Protein AF-A0A6V7JVY5-F1 (afdb_monomer_lite)

pLDDT: mean 77.82, std 15.5, range [46.91, 96.38]

Organism: NCBI:txid1563983

Sequence (75 aa):
VRLESIGAEDIVDGNPRLILGLIWTIILRFQIQEIEIDVDEENESSEKKSAKDALLLWCQRKTNGYPDVNIQDFT

InterPro domains:
  IPR001589 Actinin-type actin-binding domain, conserved site [PS00020] (3-27)
  IPR001715 Calponin homology domain [PS50021] (1-31)
  IPR036872 CH domain superfamily [G3DSA:1.10.418.10] (1-38)
  IPR036872 CH domain superfamily [G3DSA:1.10.418.10] (39-75)
  IPR036872 CH domain superfamily [SSF47576] (1-75)

Radius of gyration: 17.22 Å; chains: 1; bounding box: 41×27×45 Å

Foldseek 3Di:
DDPPDDDPVCVVVPVPVSVVVVVVVVCCVPPQQPDDDPPDPPDPPPPPDRSQVSVQVVVCVVCPPPPPDDRDHDD

Structure (mmCIF, N/CA/C/O backbone):
data_AF-A0A6V7JVY5-F1
#
_entry.id   AF-A0A6V7JVY5-F1
#
loop_
_atom_site.group_PDB
_atom_site.id
_atom_site.type_symbol
_atom_site.label_atom_id
_atom_site.label_alt_id
_atom_site.label_comp_id
_atom_site.label_asym_id
_atom_site.label_entity_id
_atom_site.label_seq_id
_atom_site.pdbx_PDB_ins_code
_atom_site.Cartn_x
_atom_site.Cartn_y
_atom_site.Cartn_z
_atom_site.occupancy
_atom_site.B_iso_or_equiv
_atom_site.auth_seq_id
_atom_site.auth_comp_id
_atom_site.auth_asym_id
_atom_site.auth_atom_id
_atom_site.pdbx_PDB_model_num
ATOM 1 N N . VAL A 1 1 ? 12.416 1.860 2.329 1.00 51.06 1 VAL A N 1
ATOM 2 C CA . VAL A 1 1 ? 12.028 0.866 1.303 1.00 51.06 1 VAL A CA 1
ATOM 3 C C . VAL A 1 1 ? 13.300 0.402 0.624 1.00 51.06 1 VAL A C 1
ATOM 5 O O . VAL A 1 1 ? 14.012 1.252 0.105 1.00 51.06 1 VAL A O 1
ATOM 8 N N . ARG A 1 2 ? 13.634 -0.889 0.692 1.00 47.69 2 ARG A N 1
ATOM 9 C CA . ARG A 1 2 ? 14.723 -1.451 -0.112 1.00 47.69 2 ARG A CA 1
ATOM 10 C C . ARG A 1 2 ? 14.097 -2.078 -1.348 1.00 47.69 2 ARG A C 1
ATOM 12 O O . ARG A 1 2 ? 13.283 -2.984 -1.212 1.00 47.69 2 ARG A O 1
ATOM 19 N N . LEU A 1 3 ? 14.437 -1.557 -2.521 1.00 56.59 3 LEU A N 1
ATOM 20 C CA . LEU A 1 3 ? 14.121 -2.168 -3.811 1.00 56.59 3 LEU A CA 1
ATOM 21 C C . LEU A 1 3 ? 15.129 -3.299 -4.055 1.00 56.59 3 LEU A C 1
ATOM 23 O O . LEU A 1 3 ? 15.960 -3.225 -4.953 1.00 56.59 3 LEU A O 1
ATOM 27 N N . GLU A 1 4 ? 15.148 -4.306 -3.187 1.00 52.62 4 GLU A N 1
ATOM 28 C CA . GLU A 1 4 ? 15.924 -5.512 -3.462 1.00 52.62 4 GLU A CA 1
ATOM 29 C C . GLU A 1 4 ? 15.106 -6.312 -4.495 1.00 52.62 4 GLU A C 1
ATOM 31 O O . GLU A 1 4 ? 14.040 -6.829 -4.169 1.00 52.62 4 GLU A O 1
ATOM 36 N N . SER A 1 5 ? 15.581 -6.324 -5.753 1.00 63.03 5 SER A N 1
ATOM 37 C CA . SER A 1 5 ? 15.111 -7.164 -6.879 1.00 63.03 5 SER A CA 1
ATOM 38 C C . SER A 1 5 ? 14.028 -6.632 -7.846 1.00 63.03 5 SER A C 1
ATOM 40 O O . SER A 1 5 ? 13.362 -7.453 -8.467 1.00 63.03 5 SER A O 1
ATOM 42 N N . ILE A 1 6 ? 13.856 -5.313 -8.039 1.00 73.31 6 ILE A N 1
ATOM 43 C CA . ILE A 1 6 ? 13.085 -4.778 -9.192 1.00 73.31 6 ILE A CA 1
ATOM 44 C C . ILE A 1 6 ? 14.028 -3.982 -10.099 1.00 73.31 6 ILE A C 1
ATOM 46 O O . ILE A 1 6 ? 14.437 -2.874 -9.738 1.00 73.31 6 ILE A O 1
ATOM 50 N N . GLY A 1 7 ? 14.380 -4.554 -11.249 1.00 80.25 7 GLY A N 1
ATOM 51 C CA . GLY A 1 7 ? 15.137 -3.885 -12.305 1.00 80.25 7 GLY A CA 1
ATOM 52 C C . GLY A 1 7 ? 14.235 -3.081 -13.249 1.00 80.25 7 GLY A C 1
ATOM 53 O O . GLY A 1 7 ? 13.011 -3.221 -13.241 1.00 80.25 7 GLY A O 1
ATOM 54 N N . ALA A 1 8 ? 14.828 -2.222 -14.081 1.00 81.88 8 ALA A N 1
ATOM 55 C CA . ALA A 1 8 ? 14.074 -1.516 -15.126 1.00 81.88 8 ALA A CA 1
ATOM 56 C C . ALA A 1 8 ? 13.620 -2.487 -16.231 1.00 81.88 8 ALA A C 1
ATOM 58 O O . ALA A 1 8 ? 12.556 -2.311 -16.824 1.00 81.88 8 ALA A O 1
ATOM 59 N N . GLU A 1 9 ? 14.410 -3.535 -16.455 1.00 85.75 9 GLU A N 1
ATOM 60 C CA . GLU A 1 9 ? 14.131 -4.664 -17.333 1.00 85.75 9 GLU A CA 1
ATOM 61 C C . GLU A 1 9 ? 12.813 -5.363 -16.981 1.00 85.75 9 GLU A C 1
ATOM 63 O O . GLU A 1 9 ? 12.007 -5.595 -17.871 1.00 85.75 9 GLU A O 1
ATOM 68 N N . ASP A 1 10 ? 12.504 -5.568 -15.697 1.00 84.12 10 ASP A N 1
ATOM 69 C CA . ASP A 1 10 ? 11.265 -6.224 -15.257 1.00 84.12 10 ASP A CA 1
ATOM 70 C C . ASP A 1 10 ? 10.000 -5.436 -15.636 1.00 84.12 10 ASP A C 1
ATOM 72 O O . ASP A 1 10 ? 8.915 -6.006 -15.800 1.00 84.12 10 ASP A O 1
ATOM 76 N N . ILE A 1 11 ? 10.136 -4.111 -15.762 1.00 84.75 11 ILE A N 1
ATOM 77 C CA . ILE A 1 11 ? 9.065 -3.215 -16.204 1.00 84.75 11 ILE A CA 1
ATOM 78 C C . ILE A 1 11 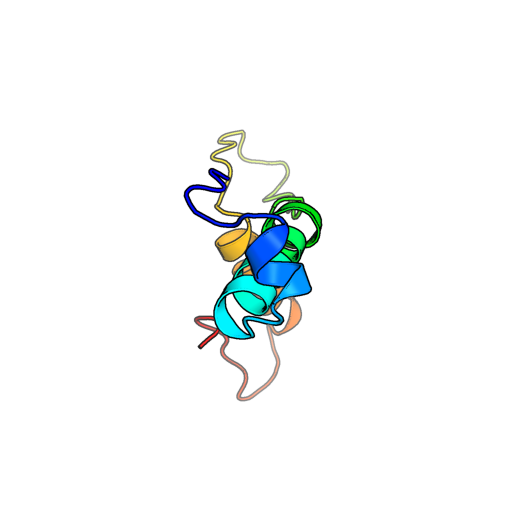? 8.919 -3.290 -17.723 1.00 84.75 11 ILE A C 1
ATOM 80 O O . ILE A 1 11 ? 7.799 -3.405 -18.222 1.00 84.75 11 ILE A O 1
ATOM 84 N N . VAL A 1 12 ? 10.038 -3.229 -18.452 1.00 88.06 12 VAL A N 1
ATOM 85 C CA . VAL A 1 12 ? 10.057 -3.289 -19.923 1.00 88.06 12 VAL A CA 1
ATOM 86 C C . VAL A 1 12 ? 9.550 -4.643 -20.423 1.00 88.06 12 VAL A C 1
ATOM 88 O O . VAL A 1 12 ? 8.749 -4.686 -21.355 1.00 88.06 12 VAL A O 1
ATOM 91 N N . ASP A 1 13 ? 9.937 -5.723 -19.749 1.00 89.81 13 ASP A N 1
ATOM 92 C CA . ASP A 1 13 ? 9.516 -7.096 -20.041 1.00 89.81 13 ASP A CA 1
ATOM 93 C C . ASP A 1 13 ? 8.076 -7.385 -19.577 1.00 89.81 13 ASP A C 1
ATOM 95 O O . ASP A 1 13 ? 7.523 -8.452 -19.853 1.00 89.81 13 ASP A O 1
ATOM 99 N N . GLY A 1 14 ? 7.433 -6.429 -18.899 1.00 88.69 14 GLY A N 1
ATOM 100 C CA . GLY A 1 14 ? 6.010 -6.481 -18.585 1.00 88.69 14 GLY A CA 1
ATOM 101 C C . GLY A 1 14 ? 5.642 -7.475 -17.485 1.00 88.69 14 GLY A C 1
ATOM 102 O O . GLY A 1 14 ? 4.537 -8.015 -17.521 1.00 88.69 14 GLY A O 1
ATOM 103 N N . ASN A 1 15 ? 6.517 -7.734 -16.505 1.00 90.12 15 ASN A N 1
ATOM 104 C CA . ASN A 1 15 ? 6.215 -8.659 -15.410 1.00 90.12 15 ASN A CA 1
ATOM 105 C C . ASN A 1 15 ? 5.134 -8.066 -14.478 1.00 90.12 15 ASN A C 1
ATOM 107 O O . ASN A 1 15 ? 5.432 -7.189 -13.658 1.00 90.12 15 ASN A O 1
ATOM 111 N N . PRO A 1 16 ? 3.877 -8.557 -14.522 1.00 89.06 16 PRO A N 1
ATOM 112 C CA . PRO A 1 16 ? 2.764 -7.901 -13.840 1.00 89.06 16 PRO A CA 1
ATOM 113 C C . PRO A 1 16 ? 2.909 -7.936 -1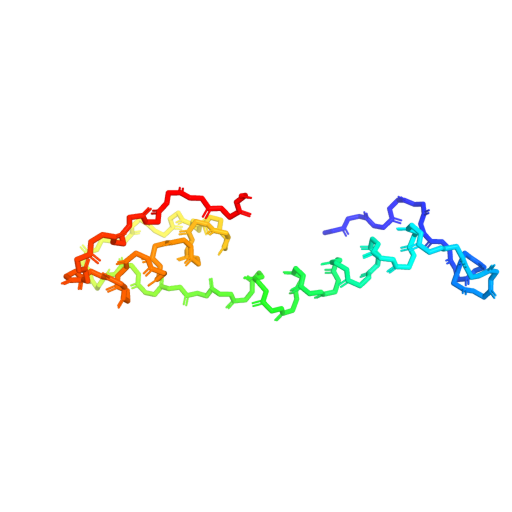2.315 1.00 89.06 16 PRO A C 1
ATOM 115 O O . PRO A 1 16 ? 2.454 -7.022 -11.630 1.00 89.06 16 PRO A O 1
ATOM 118 N N . ARG A 1 17 ? 3.576 -8.961 -11.766 1.00 87.50 17 ARG A N 1
ATOM 119 C CA . ARG A 1 17 ? 3.790 -9.098 -10.321 1.00 87.50 17 ARG A CA 1
ATOM 120 C C . ARG A 1 17 ? 4.761 -8.042 -9.798 1.00 87.50 17 ARG A C 1
ATOM 122 O O . ARG A 1 17 ? 4.512 -7.458 -8.745 1.00 87.50 17 ARG A O 1
ATOM 129 N N . LEU A 1 18 ? 5.853 -7.804 -10.523 1.00 87.69 18 LEU A N 1
ATOM 130 C CA . LEU A 1 18 ? 6.873 -6.829 -10.131 1.00 87.69 18 LEU A CA 1
ATOM 131 C C . LEU A 1 18 ? 6.386 -5.399 -10.361 1.00 87.69 18 LEU A C 1
ATOM 133 O O . LEU A 1 18 ? 6.562 -4.556 -9.483 1.00 87.69 18 LEU A O 1
ATOM 137 N N . ILE A 1 19 ? 5.670 -5.153 -11.461 1.00 89.75 19 ILE A N 1
ATOM 138 C CA . ILE A 1 19 ? 5.009 -3.867 -11.714 1.00 89.75 19 ILE A CA 1
ATOM 139 C C . ILE A 1 19 ? 4.002 -3.552 -10.599 1.00 89.75 19 ILE A C 1
ATOM 141 O O . ILE A 1 19 ? 4.024 -2.451 -10.052 1.00 89.75 19 ILE A O 1
ATOM 145 N N . LEU A 1 20 ? 3.163 -4.512 -10.193 1.00 90.44 20 LEU A N 1
ATOM 146 C CA . LEU A 1 20 ? 2.221 -4.301 -9.091 1.00 90.44 20 LEU A CA 1
ATOM 147 C C . LEU A 1 20 ? 2.948 -4.021 -7.764 1.00 90.44 20 LEU A C 1
ATOM 149 O O . LEU A 1 20 ? 2.549 -3.122 -7.026 1.00 90.44 20 LEU A O 1
ATOM 153 N N . GLY A 1 21 ? 4.041 -4.739 -7.485 1.00 89.06 21 GLY A N 1
ATOM 154 C CA . GLY A 1 21 ? 4.897 -4.494 -6.320 1.00 89.06 21 GLY A CA 1
ATOM 155 C C . GLY A 1 21 ? 5.532 -3.098 -6.318 1.00 89.06 21 GLY A C 1
ATOM 156 O O . GLY A 1 21 ? 5.586 -2.443 -5.272 1.00 89.06 21 GLY A O 1
ATOM 157 N N . LEU A 1 22 ? 5.955 -2.608 -7.486 1.00 87.75 22 LEU A N 1
ATOM 158 C CA . LEU A 1 22 ? 6.481 -1.257 -7.666 1.00 87.75 22 LEU A CA 1
ATOM 159 C C . LEU A 1 22 ? 5.401 -0.193 -7.433 1.00 87.75 22 LEU A C 1
ATOM 161 O O . LEU A 1 22 ? 5.618 0.733 -6.652 1.00 87.75 22 LEU A O 1
ATOM 165 N N . ILE A 1 23 ? 4.228 -0.338 -8.054 1.00 89.81 23 ILE A N 1
ATOM 166 C CA . ILE A 1 23 ? 3.103 0.591 -7.868 1.00 89.81 23 ILE A CA 1
ATOM 167 C C . ILE A 1 23 ? 2.658 0.620 -6.403 1.00 89.81 23 ILE A C 1
ATOM 169 O O . ILE A 1 23 ? 2.498 1.696 -5.829 1.00 89.81 23 ILE A O 1
ATOM 173 N N . TRP A 1 24 ? 2.542 -0.544 -5.762 1.00 88.62 24 TRP A N 1
ATOM 174 C CA . TRP A 1 24 ? 2.236 -0.653 -4.336 1.00 88.62 24 TRP A CA 1
ATOM 175 C C . TRP A 1 24 ? 3.263 0.078 -3.466 1.00 88.62 24 TRP A C 1
ATOM 177 O O . TRP A 1 24 ? 2.902 0.801 -2.540 1.00 88.62 24 TRP A O 1
ATOM 187 N N . THR A 1 25 ? 4.546 -0.056 -3.797 1.00 85.81 25 THR A N 1
ATOM 188 C CA . THR A 1 25 ? 5.636 0.628 -3.095 1.00 85.81 25 THR A CA 1
ATOM 189 C C . THR A 1 25 ? 5.542 2.150 -3.233 1.00 85.81 25 THR A C 1
ATOM 191 O O . THR A 1 25 ? 5.750 2.862 -2.250 1.00 85.81 25 THR A O 1
ATOM 194 N N . ILE A 1 26 ? 5.204 2.657 -4.423 1.00 86.44 26 ILE A N 1
ATOM 195 C CA . ILE A 1 26 ? 4.996 4.091 -4.673 1.00 86.44 26 ILE A CA 1
ATOM 196 C C . ILE A 1 26 ? 3.799 4.602 -3.859 1.00 86.44 26 ILE A C 1
ATOM 198 O O . ILE A 1 26 ? 3.933 5.593 -3.141 1.00 86.44 26 ILE A O 1
ATOM 202 N N . ILE A 1 27 ? 2.663 3.899 -3.900 1.00 86.69 27 ILE A N 1
ATOM 203 C CA . ILE A 1 27 ? 1.465 4.242 -3.115 1.00 86.69 27 ILE A CA 1
ATOM 204 C C . ILE A 1 27 ? 1.799 4.265 -1.619 1.00 86.69 27 ILE A C 1
ATOM 206 O O . ILE A 1 27 ? 1.523 5.250 -0.933 1.00 86.69 27 ILE A O 1
ATOM 210 N N . LEU A 1 28 ? 2.466 3.226 -1.112 1.00 82.44 28 LEU A N 1
ATOM 211 C CA . LEU A 1 28 ? 2.878 3.175 0.287 1.00 82.44 28 LEU A CA 1
ATOM 212 C C . LEU A 1 28 ? 3.787 4.345 0.662 1.00 82.44 28 LEU A C 1
ATOM 214 O O . LEU A 1 28 ? 3.615 4.918 1.732 1.00 82.44 28 LEU A O 1
ATOM 218 N N . ARG A 1 29 ? 4.757 4.695 -0.189 1.00 79.69 29 ARG A N 1
ATOM 219 C CA . ARG A 1 29 ? 5.787 5.688 0.136 1.00 79.69 29 ARG A CA 1
ATOM 220 C C . ARG A 1 29 ? 5.283 7.129 0.118 1.00 79.69 29 ARG A C 1
ATOM 222 O O . ARG A 1 29 ? 5.790 7.920 0.913 1.00 79.69 29 ARG A O 1
ATOM 229 N N . PHE A 1 30 ? 4.361 7.449 -0.787 1.00 81.00 30 PHE A N 1
ATOM 230 C CA . PHE A 1 30 ? 3.913 8.825 -1.034 1.00 81.00 30 PHE A CA 1
ATOM 231 C C . PHE A 1 30 ? 2.487 9.109 -0.563 1.00 81.00 30 PHE A C 1
ATOM 233 O O . PHE A 1 30 ? 2.192 10.243 -0.227 1.00 81.00 30 PHE A O 1
ATOM 240 N N . GLN A 1 31 ? 1.591 8.118 -0.532 1.00 77.50 31 GLN A N 1
ATOM 241 C CA . GLN A 1 31 ? 0.221 8.339 -0.048 1.00 77.50 31 GLN A CA 1
ATOM 242 C C . GLN A 1 31 ? 0.028 7.862 1.384 1.00 77.50 31 GLN A C 1
ATOM 244 O O . GLN A 1 31 ? -0.643 8.535 2.155 1.00 77.50 31 GLN A O 1
ATOM 249 N N . ILE A 1 32 ? 0.581 6.697 1.739 1.00 74.00 32 ILE A N 1
ATOM 250 C CA . ILE A 1 32 ? 0.299 6.084 3.043 1.00 74.00 32 ILE A CA 1
ATOM 251 C C . ILE A 1 32 ? 1.310 6.550 4.089 1.00 74.00 32 ILE A C 1
ATOM 253 O O . ILE A 1 32 ? 0.902 6.979 5.152 1.00 74.00 32 ILE A O 1
ATOM 257 N N . GLN A 1 33 ? 2.617 6.521 3.814 1.00 71.56 33 GLN A N 1
ATOM 258 C CA . GLN A 1 33 ? 3.653 6.883 4.795 1.00 71.56 33 GLN A CA 1
ATOM 259 C C . GLN A 1 33 ? 3.660 8.360 5.216 1.00 71.56 33 GLN A C 1
ATOM 261 O O . GLN A 1 33 ? 4.238 8.662 6.254 1.00 71.56 33 GLN A O 1
ATOM 266 N N . GLU A 1 34 ? 3.036 9.252 4.446 1.00 68.38 34 GLU A N 1
ATOM 267 C CA . GLU A 1 34 ? 2.889 10.676 4.789 1.00 68.38 34 GLU A CA 1
ATOM 268 C C . GLU A 1 34 ? 1.631 10.963 5.630 1.00 68.38 34 GLU A C 1
ATOM 270 O O . GLU A 1 34 ? 1.367 12.115 5.962 1.00 68.38 34 GLU A O 1
ATOM 275 N N . ILE A 1 35 ? 0.843 9.940 5.993 1.00 68.62 35 ILE A N 1
ATOM 276 C CA . ILE A 1 35 ? -0.324 10.115 6.865 1.00 68.62 35 ILE A CA 1
ATOM 277 C C . ILE A 1 35 ? 0.161 10.398 8.288 1.00 68.62 35 ILE A C 1
ATOM 279 O O . ILE A 1 35 ? 0.454 9.488 9.066 1.00 68.62 35 ILE A O 1
ATOM 283 N N . GLU A 1 36 ? 0.206 11.679 8.625 1.00 62.72 36 GLU A N 1
ATOM 284 C CA . GLU A 1 36 ? 0.319 12.173 9.989 1.00 62.72 36 GLU A CA 1
ATOM 285 C C . GLU A 1 36 ? -1.096 12.421 10.521 1.00 62.72 36 GLU A C 1
ATOM 287 O O . GLU A 1 36 ? -1.886 13.159 9.932 1.00 62.72 36 GLU A O 1
ATOM 292 N N . ILE A 1 37 ? -1.453 11.755 11.618 1.00 61.75 37 ILE A N 1
ATOM 293 C CA . ILE A 1 37 ? -2.671 12.069 12.365 1.00 61.75 37 ILE A CA 1
ATOM 294 C C . ILE A 1 37 ? -2.212 12.707 13.656 1.00 61.75 37 ILE A C 1
ATOM 296 O O . ILE A 1 37 ? -1.492 12.059 14.413 1.00 61.75 37 ILE A O 1
ATOM 300 N N . ASP A 1 38 ? -2.656 13.936 13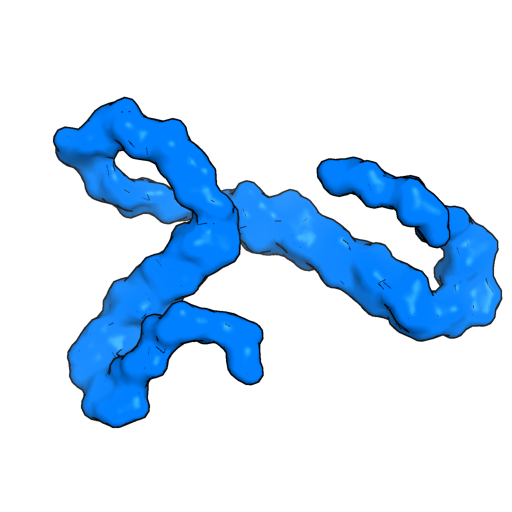.914 1.00 57.81 38 ASP A N 1
ATOM 301 C CA . ASP A 1 38 ? -2.545 14.533 15.240 1.00 57.81 38 ASP A CA 1
ATOM 302 C C . ASP A 1 38 ? -3.347 13.671 16.216 1.00 57.81 38 ASP A C 1
ATOM 304 O O . ASP A 1 38 ? -4.585 13.658 16.238 1.00 57.81 38 ASP A O 1
ATOM 308 N N . VAL A 1 39 ? -2.620 12.857 16.977 1.00 56.19 39 VAL A N 1
ATOM 309 C CA . VAL A 1 39 ? -3.167 12.035 18.050 1.00 56.19 39 VAL A CA 1
ATOM 310 C C . VAL A 1 39 ? -3.118 12.873 19.327 1.00 56.19 39 VAL A C 1
ATOM 312 O O . VAL A 1 39 ? -2.364 12.574 20.238 1.00 56.19 39 VAL A O 1
ATOM 315 N N . ASP A 1 40 ? -3.932 13.928 19.343 1.00 51.28 40 ASP A N 1
ATOM 316 C CA . ASP A 1 40 ? -4.278 14.762 20.499 1.00 51.28 40 ASP A CA 1
ATOM 317 C C . ASP A 1 40 ? -3.148 15.657 21.073 1.00 51.28 40 ASP A C 1
ATOM 319 O O . ASP A 1 40 ? -2.055 15.214 21.414 1.00 51.28 40 ASP A O 1
ATOM 323 N N . GLU A 1 41 ? -3.465 16.944 21.256 1.00 53.06 41 GLU A N 1
ATOM 324 C CA . GLU A 1 41 ? -2.626 18.027 21.814 1.00 53.06 41 GLU A CA 1
ATOM 325 C C . GLU A 1 41 ? -2.146 17.799 23.272 1.00 53.06 41 GLU A C 1
ATOM 327 O O . GLU A 1 41 ? -1.504 18.672 23.852 1.00 53.06 41 GLU A O 1
ATOM 332 N N . GLU A 1 42 ? -2.437 16.649 23.893 1.00 52.28 42 GLU A N 1
ATOM 333 C CA . GLU A 1 42 ? -2.273 16.434 25.341 1.00 52.28 42 GLU A CA 1
ATOM 334 C C . GLU A 1 42 ? -1.259 15.351 25.746 1.00 52.28 42 GLU A C 1
ATOM 336 O O . GLU A 1 42 ? -0.960 15.238 26.934 1.00 52.28 42 GLU A O 1
ATOM 341 N N . ASN A 1 43 ? -0.683 14.564 24.826 1.00 47.31 43 ASN A N 1
ATOM 342 C CA . ASN A 1 43 ? 0.320 13.553 25.199 1.00 47.31 43 ASN A CA 1
ATOM 343 C C . ASN A 1 43 ? 1.521 13.522 24.239 1.00 47.31 43 ASN A C 1
ATOM 345 O O . ASN A 1 43 ? 1.484 12.927 23.167 1.00 47.31 43 ASN A O 1
ATOM 349 N N . GLU A 1 44 ? 2.635 14.101 24.696 1.00 48.69 44 GLU A N 1
ATOM 350 C CA . GLU A 1 44 ? 3.958 14.198 24.050 1.00 48.69 44 GLU A CA 1
ATOM 351 C C . GLU A 1 44 ? 4.674 12.854 23.765 1.00 48.69 44 GLU A C 1
ATOM 353 O O . GLU A 1 44 ? 5.869 12.829 23.465 1.00 48.69 44 GLU A O 1
ATOM 358 N N . SER A 1 45 ? 3.995 11.707 23.810 1.00 46.91 45 SER A N 1
ATOM 359 C CA . SER A 1 45 ? 4.581 10.437 23.370 1.00 46.91 45 SER A CA 1
ATOM 360 C C . SER A 1 45 ? 4.347 10.256 21.872 1.00 46.91 45 SER A C 1
ATOM 362 O O . SER A 1 45 ? 3.475 9.504 21.436 1.00 46.91 45 SER A O 1
ATOM 364 N N . SER A 1 46 ? 5.150 10.963 21.081 1.00 49.50 46 SER A N 1
ATOM 365 C CA . SER A 1 46 ? 5.260 10.827 19.625 1.00 49.50 46 SER A CA 1
ATOM 366 C C . SER A 1 46 ? 5.899 9.487 19.220 1.00 49.50 46 SER A C 1
ATOM 368 O O . SER A 1 46 ? 6.872 9.423 18.465 1.00 49.50 46 SER A O 1
ATOM 370 N N . GLU A 1 47 ? 5.349 8.368 19.695 1.00 49.97 47 GLU A N 1
ATOM 371 C CA . GLU A 1 47 ? 5.545 7.107 18.995 1.00 49.97 47 GLU A CA 1
ATOM 372 C C . GLU A 1 47 ? 4.830 7.255 17.658 1.00 49.97 47 GLU A C 1
ATOM 374 O O . GLU A 1 47 ? 3.602 7.298 17.596 1.00 49.97 47 GLU A O 1
ATOM 379 N N . LYS A 1 48 ? 5.615 7.404 16.586 1.00 52.94 48 LYS A N 1
ATOM 380 C CA . LYS A 1 48 ? 5.149 7.369 15.199 1.00 52.94 48 LYS A CA 1
ATOM 381 C C . LYS A 1 48 ? 4.357 6.078 15.002 1.00 52.94 48 LYS A C 1
ATOM 383 O O . LYS A 1 48 ? 4.934 5.051 14.643 1.00 52.94 48 LYS A O 1
ATOM 388 N N . LYS A 1 49 ? 3.049 6.107 15.274 1.00 57.06 49 LYS A N 1
ATOM 389 C CA . LYS A 1 49 ? 2.149 5.009 14.929 1.00 57.06 49 LYS A CA 1
ATOM 390 C C . LYS A 1 49 ? 2.371 4.731 13.449 1.00 57.06 49 LYS A C 1
ATOM 392 O O . LYS A 1 49 ? 2.513 5.664 12.657 1.00 57.06 49 LYS A O 1
ATOM 397 N N . SER A 1 50 ? 2.481 3.454 13.087 1.00 71.44 50 SER A N 1
ATOM 398 C CA . SER A 1 50 ? 2.651 3.075 11.687 1.00 71.44 50 SER A CA 1
ATOM 399 C C . SER A 1 50 ? 1.551 3.754 10.877 1.00 71.44 50 SER A C 1
ATOM 401 O O . SER A 1 50 ? 0.403 3.783 11.315 1.00 71.44 50 SER A O 1
ATOM 403 N N . ALA A 1 51 ? 1.862 4.306 9.706 1.00 76.44 51 ALA A N 1
ATOM 404 C CA . ALA A 1 51 ? 0.878 5.075 8.947 1.00 76.44 51 ALA A CA 1
ATOM 405 C C . ALA A 1 51 ? -0.379 4.256 8.566 1.00 76.44 51 ALA A C 1
ATOM 407 O O . ALA A 1 51 ? -1.459 4.800 8.347 1.00 76.44 51 ALA A O 1
ATOM 408 N N . LYS A 1 52 ? -0.258 2.919 8.587 1.00 80.44 52 LYS A N 1
ATOM 409 C CA . LYS A 1 52 ? -1.383 1.977 8.530 1.00 80.44 52 LYS A CA 1
ATOM 410 C C . LYS A 1 52 ? -2.317 2.092 9.744 1.00 80.44 52 LYS A C 1
ATOM 412 O O . LYS A 1 52 ? -3.529 2.135 9.567 1.00 80.44 52 LYS A O 1
ATOM 417 N N . ASP A 1 53 ? -1.771 2.142 10.954 1.00 82.25 53 ASP A N 1
ATOM 418 C CA . ASP A 1 53 ? -2.540 2.247 12.201 1.00 82.25 53 ASP A CA 1
ATOM 419 C C . ASP A 1 53 ? -3.199 3.621 12.314 1.00 82.25 53 ASP A C 1
ATOM 421 O O . ASP A 1 53 ? -4.336 3.736 12.769 1.00 82.25 53 ASP A O 1
ATOM 425 N N . ALA A 1 54 ? -2.502 4.658 11.840 1.00 83.19 54 ALA A N 1
ATOM 426 C CA . ALA A 1 54 ? -3.064 5.989 11.689 1.00 83.19 54 ALA A CA 1
ATOM 427 C C . ALA A 1 54 ? -4.292 5.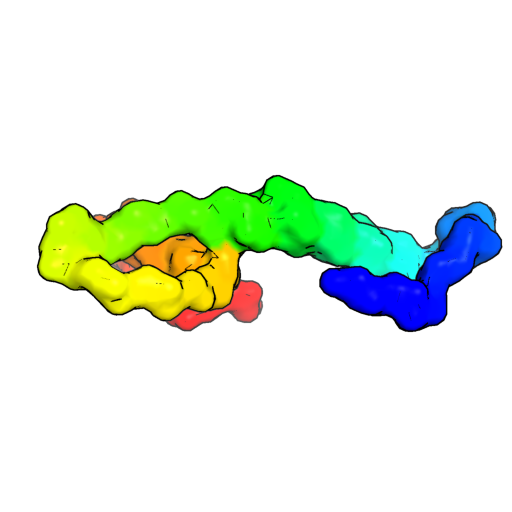940 10.759 1.00 83.19 54 ALA A C 1
ATOM 429 O O . ALA A 1 54 ? -5.401 6.275 11.177 1.00 83.19 54 ALA A O 1
ATOM 430 N N . LEU A 1 55 ? 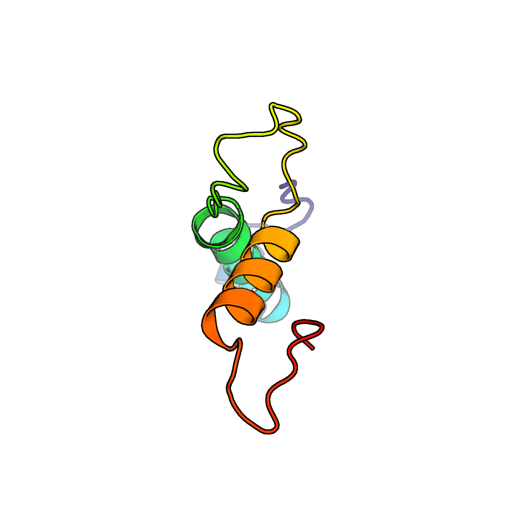-4.143 5.431 9.533 1.00 84.94 55 LEU A N 1
ATOM 431 C CA . LEU A 1 55 ? -5.261 5.324 8.592 1.00 84.94 55 LEU A CA 1
ATOM 432 C C . LEU A 1 55 ? -6.435 4.507 9.161 1.00 84.94 55 LEU A C 1
ATOM 434 O O . LEU A 1 55 ? -7.588 4.904 8.998 1.00 84.94 55 LEU A O 1
ATOM 438 N N . LEU A 1 56 ? -6.159 3.405 9.865 1.00 88.06 56 LEU A N 1
ATOM 439 C CA . LEU A 1 56 ? -7.196 2.593 10.506 1.00 88.06 56 LEU A CA 1
ATOM 440 C C . LEU A 1 56 ? -7.970 3.400 11.558 1.00 88.06 56 LEU A C 1
ATOM 442 O O . LEU A 1 56 ? -9.202 3.404 11.551 1.00 88.06 56 LEU A O 1
ATOM 446 N N . LEU A 1 57 ? -7.256 4.137 12.412 1.00 86.94 57 LEU A N 1
ATOM 447 C CA . LEU A 1 57 ? -7.860 5.015 13.411 1.00 86.94 57 LEU A CA 1
ATOM 448 C C . LEU A 1 57 ? -8.701 6.122 12.762 1.00 86.94 57 LEU A C 1
ATOM 450 O O . LEU A 1 57 ? -9.787 6.438 13.250 1.00 86.94 57 LEU A O 1
ATOM 454 N N . TRP A 1 58 ? -8.230 6.708 11.658 1.00 85.88 58 TRP A N 1
ATOM 455 C CA . TRP A 1 58 ? -8.999 7.701 10.906 1.00 85.88 58 TRP A CA 1
ATOM 456 C C . TRP A 1 58 ? -10.314 7.118 10.385 1.00 85.88 58 TRP A C 1
ATOM 458 O O . TRP A 1 58 ? -11.365 7.736 10.574 1.00 85.88 58 TRP A O 1
ATOM 468 N N . CYS A 1 59 ? -10.274 5.918 9.794 1.00 90.81 59 CYS A N 1
ATOM 469 C CA . CYS A 1 59 ? -11.468 5.223 9.315 1.00 90.81 59 CYS A CA 1
ATOM 470 C C . CYS A 1 59 ? -12.464 5.004 10.458 1.00 90.81 59 CYS A C 1
ATOM 472 O O . CYS A 1 59 ? -13.619 5.408 10.343 1.00 90.81 59 CYS A O 1
ATOM 474 N N . GLN A 1 60 ? -12.000 4.463 11.587 1.00 92.56 60 GLN A N 1
ATOM 475 C CA . GLN A 1 60 ? -12.826 4.238 12.777 1.00 92.56 60 GLN A CA 1
ATOM 476 C C . GLN A 1 60 ? -13.445 5.535 13.312 1.00 92.56 60 GLN A C 1
ATOM 478 O O . GLN A 1 60 ? -14.641 5.574 13.599 1.00 92.56 60 GLN A O 1
ATOM 483 N N . ARG A 1 61 ? -12.662 6.622 13.404 1.00 90.25 61 ARG A N 1
ATOM 484 C CA . ARG A 1 61 ? -13.155 7.943 13.832 1.00 90.25 61 ARG A CA 1
ATOM 485 C C . ARG A 1 61 ? -14.219 8.481 12.872 1.00 90.25 61 ARG A C 1
ATOM 487 O O . ARG A 1 61 ? -15.216 9.035 13.329 1.00 90.25 61 ARG A O 1
ATOM 494 N N . LYS A 1 62 ? -14.031 8.318 11.558 1.00 91.94 62 LYS A N 1
ATOM 495 C CA . LYS A 1 62 ? -14.983 8.788 10.540 1.00 91.94 62 LYS A CA 1
ATOM 496 C C . LYS A 1 62 ? -16.270 7.984 10.488 1.00 91.94 62 LYS A C 1
ATOM 498 O O . LYS A 1 62 ? -17.301 8.561 10.157 1.00 91.94 62 LYS A O 1
ATOM 503 N N . THR A 1 63 ? -16.219 6.696 10.806 1.00 93.44 63 THR A N 1
ATOM 504 C CA . THR A 1 63 ? -17.402 5.832 10.796 1.00 93.44 63 THR A CA 1
ATOM 505 C C . THR A 1 63 ? -18.058 5.661 12.156 1.00 93.44 63 THR A C 1
ATOM 507 O O . THR A 1 63 ? -19.027 4.914 12.279 1.00 93.44 63 THR A O 1
ATOM 510 N N . ASN A 1 64 ? -17.543 6.337 13.181 1.00 93.44 64 ASN A N 1
ATOM 511 C CA . ASN A 1 64 ? -18.099 6.263 14.519 1.00 93.44 64 ASN A CA 1
ATOM 512 C C . ASN A 1 64 ? -19.564 6.733 14.516 1.00 93.44 64 ASN A C 1
ATOM 514 O O . ASN A 1 64 ? -19.869 7.847 14.091 1.00 93.44 64 ASN A O 1
ATOM 518 N N . GLY A 1 65 ? -20.468 5.875 14.991 1.00 92.50 65 GLY A N 1
ATOM 519 C CA . GLY A 1 65 ? -21.906 6.143 15.045 1.00 92.50 65 GLY A CA 1
ATOM 520 C C . GLY A 1 65 ? -22.717 5.653 13.841 1.00 92.50 65 GLY A C 1
ATOM 521 O O . GLY A 1 65 ? -23.944 5.755 13.884 1.00 92.50 65 GLY A O 1
ATOM 522 N N . TYR A 1 66 ? -22.096 5.089 12.799 1.00 96.38 66 TYR A N 1
ATOM 523 C CA . TYR A 1 66 ? -22.858 4.396 11.757 1.00 96.38 66 TYR A CA 1
ATOM 524 C C . TYR A 1 66 ? -23.337 3.021 12.254 1.00 96.38 66 TYR A C 1
ATOM 526 O O . TYR A 1 66 ? -22.519 2.235 12.740 1.00 96.38 66 TYR A O 1
ATOM 534 N N . PRO A 1 67 ? -24.644 2.705 12.139 1.00 94.00 67 PRO A N 1
ATOM 535 C CA . PRO A 1 67 ? -25.149 1.382 12.484 1.00 94.00 67 PRO A CA 1
ATOM 536 C C . PRO A 1 67 ? -24.534 0.330 11.556 1.00 94.00 67 PRO A C 1
ATOM 538 O O . PRO A 1 67 ? -24.336 0.583 10.370 1.00 94.00 67 PRO A O 1
ATOM 541 N N . ASP A 1 68 ? -24.214 -0.835 12.120 1.00 93.88 68 ASP A N 1
ATOM 542 C CA . ASP A 1 68 ? -23.629 -1.989 11.422 1.00 93.88 68 ASP A CA 1
ATOM 543 C C . ASP A 1 68 ? -22.249 -1.758 10.768 1.00 93.88 68 ASP A C 1
ATOM 545 O O . ASP A 1 68 ? -21.786 -2.589 9.987 1.00 93.88 68 ASP A O 1
ATOM 549 N N . VAL A 1 69 ? -21.539 -0.676 11.115 1.00 94.88 69 VAL A N 1
ATOM 550 C CA . VAL A 1 69 ? -20.176 -0.410 10.625 1.00 94.88 69 VAL A CA 1
ATOM 551 C C . VAL A 1 69 ? -19.166 -0.538 11.764 1.00 94.88 69 VAL A C 1
ATOM 553 O O . VAL A 1 69 ? -19.109 0.297 12.663 1.00 94.88 69 VAL A O 1
ATOM 556 N N . ASN A 1 70 ? -18.327 -1.575 11.704 1.00 94.12 70 ASN A N 1
ATOM 557 C CA . ASN A 1 70 ? -17.234 -1.801 12.651 1.00 94.12 70 ASN A CA 1
ATOM 558 C C . ASN A 1 70 ? -15.940 -2.161 11.906 1.00 94.12 70 ASN A C 1
ATOM 560 O O . ASN A 1 70 ? -15.763 -3.298 11.474 1.00 94.12 70 ASN A O 1
ATOM 564 N N . ILE A 1 71 ? -15.046 -1.185 11.743 1.00 93.38 71 ILE A N 1
ATOM 565 C CA . ILE A 1 71 ? -13.799 -1.338 10.981 1.00 93.38 71 ILE A CA 1
ATOM 566 C C . ILE A 1 71 ? -12.685 -1.836 11.908 1.00 93.38 71 ILE A C 1
ATOM 568 O O . ILE A 1 71 ? -12.307 -1.137 12.850 1.00 93.38 71 ILE A O 1
ATOM 572 N N . GLN A 1 72 ? -12.136 -3.019 11.623 1.00 93.25 72 GLN A N 1
ATOM 573 C CA . GLN A 1 72 ? -11.082 -3.647 12.436 1.00 93.25 72 GLN A CA 1
ATOM 574 C C . GLN A 1 72 ? -9.744 -3.789 11.700 1.00 93.25 72 GLN A C 1
ATOM 576 O O . GLN A 1 72 ? -8.697 -3.764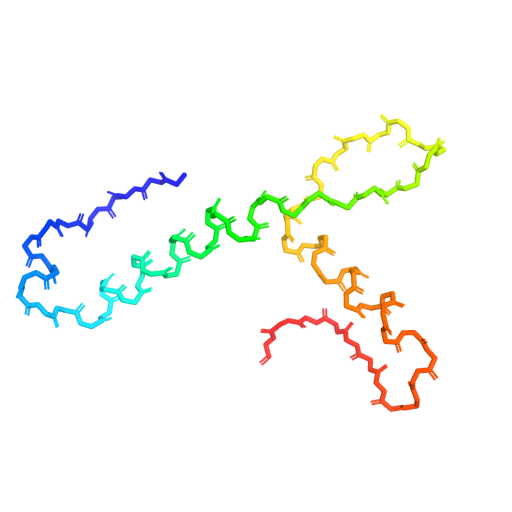 12.344 1.00 93.25 72 GLN A O 1
ATOM 581 N N . ASP A 1 73 ? -9.760 -3.886 10.370 1.00 92.06 73 ASP A N 1
ATOM 582 C CA . ASP A 1 73 ? -8.567 -4.032 9.536 1.00 92.06 73 ASP A CA 1
ATOM 583 C C . ASP A 1 73 ? -8.823 -3.566 8.079 1.00 92.06 73 ASP A C 1
ATOM 585 O O . ASP A 1 73 ? -9.758 -2.811 7.809 1.00 92.06 73 ASP A O 1
ATOM 589 N N . PHE A 1 74 ? -7.933 -3.952 7.154 1.00 89.44 74 PHE A N 1
ATOM 590 C CA . PHE A 1 74 ? -7.988 -3.633 5.719 1.00 89.44 74 PHE A CA 1
ATOM 591 C C . PHE A 1 74 ? -8.011 -4.903 4.846 1.00 89.44 74 PHE A C 1
ATOM 593 O O . PHE A 1 74 ? -7.394 -4.914 3.777 1.00 89.44 74 PHE A O 1
ATOM 600 N N . THR A 1 75 ? -8.592 -6.006 5.330 1.00 83.62 75 THR A N 1
ATOM 601 C CA . THR A 1 75 ? -8.632 -7.302 4.617 1.00 83.62 75 THR A CA 1
ATOM 602 C C . THR A 1 75 ? -10.066 -7.730 4.348 1.00 83.62 75 THR A C 1
ATOM 604 O O . THR A 1 75 ? -10.304 -8.215 3.221 1.00 83.62 75 THR A O 1
#

Secondary structure (DSSP, 8-state):
---TT--HHHHHTT-HHHHHHHHHHHHIIIIITT------TT--------HHHHHHHHHHHHHTT-TT-------